Protein AF-A0A946AL89-F1 (afdb_monomer)

Solvent-accessible surface area (backbone atoms only — not comparable to full-atom values): 7860 Å² total; per-residue (Å²): 130,88,85,46,68,54,68,75,64,47,44,60,54,53,54,50,51,61,71,67,62,48,71,48,64,78,71,41,53,54,50,53,72,75,25,54,81,60,44,74,67,47,18,53,52,45,52,53,51,52,51,51,52,53,51,54,54,50,52,51,51,52,52,49,27,62,75,71,70,36,88,48,72,70,59,38,44,39,68,75,51,44,93,54,31,66,59,52,52,54,52,49,52,55,50,50,55,49,50,55,50,50,50,27,51,52,38,6,51,53,39,23,75,75,68,74,43,63,41,66,58,27,22,49,50,50,51,50,50,51,51,49,45,69,76,68,64,70,87,133

Foldseek 3Di:
DPPDPCVVPPVVVVVVVVVPDAPCVVVCVCLVVQQPPPHDVSSVVSVVVVVVVVVVVSVVLVVQCVVVVPPDPLSSLCVVVPPCSVVVVVVVVVVVVVRLVVCLQVQLVVCCVPPVDHSCVRSVVVVVVVVVCVVPVDDD

pLDDT: mean 88.37, std 8.91, range [49.56, 96.75]

Radius of gyration: 19.09 Å; Cα contacts (8 Å, |Δi|>4): 70; chains: 1; bounding box: 44×37×50 Å

Sequence (140 aa):
MKNNWFQRYLLPGLIFQSAIIAGAYGSGQELAQFFLGHGPLGGLLGMLVTMIVFSVVLMAAYEFARRFQLFDYRSFCKKLLGPFWPLYEILFILIMILVISIIGAAAGDILRDTFALPTIVGTASVMFLIALLVFFGTPA

Secondary structure (DSSP, 8-state):
----HIIIIIHHHHHHHHHH--HHHHTTHHHHHHTGGGHHHHHHHHHHHHHHHHHHHHHHHHHHHHHHT--SHHHHHHHHHGGGHHHHHHHHHHHHHHHHHHHHHHHHHHHHHHH---HHHHHHHHHHHHHHHHHHS---

Structure (mmCIF, N/CA/C/O backbone):
data_AF-A0A946AL89-F1
#
_entry.id   AF-A0A946AL89-F1
#
loop_
_atom_site.group_PDB
_atom_site.id
_atom_site.type_symbol
_atom_site.label_atom_id
_atom_site.label_alt_id
_atom_site.label_comp_id
_atom_site.label_asym_id
_atom_site.label_entity_id
_atom_site.label_seq_id
_atom_site.pdbx_PDB_ins_code
_atom_site.Cartn_x
_atom_site.Cartn_y
_atom_site.Cartn_z
_atom_site.occupancy
_atom_site.B_iso_or_equiv
_atom_site.auth_seq_id
_atom_site.auth_comp_id
_atom_site.auth_asym_id
_atom_site.auth_atom_id
_atom_site.pdbx_PDB_model_num
ATOM 1 N N . MET A 1 1 ? -6.188 -24.709 20.668 1.00 49.56 1 MET A N 1
ATOM 2 C CA . MET A 1 1 ? -5.445 -24.221 19.482 1.00 49.56 1 MET A CA 1
ATOM 3 C C . MET A 1 1 ? -4.019 -23.927 19.928 1.00 49.56 1 MET A C 1
ATOM 5 O O . MET A 1 1 ? -3.859 -23.180 20.886 1.00 49.56 1 MET A O 1
ATOM 9 N N . LYS A 1 2 ? -3.006 -24.608 19.371 1.00 53.06 2 LYS A N 1
ATOM 10 C CA . LYS A 1 2 ? -1.605 -24.497 19.826 1.00 53.06 2 LYS A CA 1
ATOM 11 C C . LYS A 1 2 ? -1.118 -23.057 19.638 1.00 53.06 2 LYS A C 1
ATOM 13 O O . LYS A 1 2 ? -0.903 -22.624 18.514 1.00 53.06 2 LYS A O 1
ATOM 18 N N . ASN A 1 3 ? -0.975 -22.341 20.749 1.00 65.56 3 ASN A N 1
ATOM 19 C CA . ASN A 1 3 ? -0.501 -20.964 20.822 1.00 65.56 3 ASN A CA 1
ATOM 20 C C . ASN A 1 3 ? 1.010 -20.931 20.545 1.00 65.56 3 ASN A C 1
ATOM 22 O O . ASN A 1 3 ? 1.826 -20.829 21.461 1.00 65.56 3 ASN A O 1
ATOM 26 N N . ASN A 1 4 ? 1.391 -21.118 19.282 1.00 83.38 4 ASN A N 1
ATOM 27 C CA . ASN A 1 4 ? 2.788 -21.092 18.882 1.00 83.38 4 ASN A CA 1
ATOM 28 C C . ASN A 1 4 ? 3.260 -19.637 18.866 1.00 83.38 4 ASN A C 1
ATOM 30 O O . ASN A 1 4 ? 2.662 -18.802 18.192 1.00 83.38 4 ASN A O 1
ATOM 34 N N . TRP A 1 5 ? 4.361 -19.348 19.566 1.00 91.00 5 TRP A N 1
ATOM 35 C CA . TRP A 1 5 ? 5.060 -18.053 19.562 1.00 91.00 5 TRP A CA 1
ATOM 36 C C . TRP A 1 5 ? 5.144 -17.430 18.155 1.00 91.00 5 TRP A C 1
ATOM 38 O O . TRP A 1 5 ? 4.883 -16.242 17.976 1.00 91.00 5 TRP A O 1
ATOM 48 N N . PHE A 1 6 ? 5.373 -18.274 17.145 1.00 89.56 6 PHE A N 1
ATOM 49 C CA . PHE A 1 6 ? 5.347 -17.915 15.730 1.00 89.56 6 PHE A CA 1
ATOM 50 C C . PHE A 1 6 ? 4.047 -17.226 15.283 1.00 89.56 6 PHE A C 1
ATOM 52 O O . PHE A 1 6 ? 4.101 -16.150 14.696 1.00 89.56 6 PHE A O 1
ATOM 59 N N . GLN A 1 7 ? 2.880 -17.807 15.580 1.00 87.56 7 GLN A N 1
ATOM 60 C CA . GLN A 1 7 ? 1.578 -17.267 15.167 1.00 87.56 7 GLN A CA 1
ATOM 61 C C . GLN A 1 7 ? 1.263 -15.933 15.845 1.00 87.56 7 GLN A C 1
ATOM 63 O O . GLN A 1 7 ? 0.574 -15.098 15.269 1.00 87.56 7 GLN A O 1
ATOM 68 N N . ARG A 1 8 ? 1.766 -15.730 17.067 1.00 85.69 8 ARG A N 1
ATOM 69 C CA . ARG A 1 8 ? 1.487 -14.527 17.854 1.00 85.69 8 ARG A CA 1
ATOM 70 C C . ARG A 1 8 ? 2.399 -13.354 17.503 1.00 85.69 8 ARG A C 1
ATOM 72 O O . ARG A 1 8 ? 1.930 -12.222 17.513 1.00 85.69 8 ARG A O 1
ATOM 79 N N . TYR A 1 9 ? 3.678 -13.615 17.235 1.00 86.75 9 TYR A N 1
ATOM 80 C CA . TYR A 1 9 ? 4.682 -12.557 17.088 1.00 86.75 9 TYR A CA 1
ATOM 81 C C . TYR A 1 9 ? 5.213 -12.402 15.664 1.00 86.75 9 TYR A C 1
ATOM 83 O O . TYR A 1 9 ? 5.397 -11.276 15.214 1.00 86.75 9 TYR A O 1
ATOM 91 N N . LEU A 1 10 ? 5.448 -13.501 14.945 1.00 89.00 10 LEU A N 1
ATOM 92 C CA . LEU A 1 10 ? 6.108 -13.450 13.638 1.00 89.00 10 LEU A CA 1
ATOM 93 C C . LEU A 1 10 ? 5.097 -13.374 12.489 1.00 89.00 10 LEU A C 1
ATOM 95 O O . LEU A 1 10 ? 5.222 -12.551 11.586 1.00 89.00 10 LEU A O 1
ATOM 99 N N . LEU A 1 11 ? 4.070 -14.222 12.549 1.00 90.50 11 LEU A N 1
ATOM 100 C CA . LEU A 1 11 ? 3.087 -14.383 11.483 1.00 90.50 11 LEU A CA 1
ATOM 101 C C . LEU A 1 11 ? 2.358 -13.074 11.118 1.00 90.50 11 LEU A C 1
ATOM 103 O O . LEU A 1 11 ? 2.272 -12.793 9.924 1.00 90.50 11 LEU A O 1
ATOM 107 N N . PRO A 1 12 ? 1.895 -12.230 12.066 1.00 88.94 12 PRO A N 1
ATOM 108 C CA . PRO A 1 12 ? 1.211 -10.986 11.706 1.00 88.94 12 PRO A CA 1
ATOM 109 C C . PRO A 1 12 ? 2.119 -10.005 10.957 1.00 88.94 12 PRO A C 1
ATOM 111 O O . PRO A 1 12 ? 1.660 -9.306 10.056 1.00 88.94 12 PRO A O 1
ATOM 114 N N . GLY A 1 13 ? 3.408 -9.965 11.312 1.00 89.38 13 GLY A N 1
ATOM 115 C CA . GLY A 1 13 ? 4.402 -9.135 10.632 1.00 89.38 13 GLY A CA 1
ATOM 116 C C . GLY A 1 13 ? 4.684 -9.626 9.214 1.00 89.38 13 GLY A C 1
ATOM 117 O O . GLY A 1 13 ? 4.701 -8.824 8.287 1.00 89.38 13 GLY A O 1
ATOM 118 N N . LEU A 1 14 ? 4.823 -10.942 9.027 1.00 90.12 14 LEU A N 1
ATOM 119 C CA . LEU A 1 14 ? 5.035 -11.542 7.705 1.00 90.12 14 LEU A CA 1
ATOM 120 C C . LEU A 1 14 ? 3.833 -11.345 6.775 1.00 90.12 14 LEU A C 1
ATOM 122 O O . LEU A 1 14 ? 4.013 -11.009 5.607 1.00 90.12 14 LEU A O 1
ATOM 126 N N . ILE A 1 15 ? 2.610 -11.503 7.293 1.00 89.25 15 ILE A N 1
ATOM 127 C CA . ILE A 1 15 ? 1.386 -11.248 6.520 1.00 89.25 15 ILE A CA 1
ATOM 128 C C . ILE A 1 15 ? 1.344 -9.780 6.089 1.00 89.25 15 ILE A C 1
ATOM 130 O O . ILE A 1 15 ? 1.141 -9.489 4.912 1.00 89.25 15 ILE A O 1
ATOM 134 N N . PHE A 1 16 ? 1.605 -8.854 7.011 1.00 88.44 16 PHE A N 1
ATOM 135 C CA . PHE A 1 16 ? 1.628 -7.427 6.700 1.00 88.44 16 PHE A CA 1
ATOM 136 C C . PHE A 1 16 ? 2.694 -7.067 5.660 1.00 88.44 16 PHE A C 1
ATOM 138 O O . PHE A 1 16 ? 2.403 -6.364 4.695 1.00 88.44 16 PHE A O 1
ATOM 145 N N . GLN A 1 17 ? 3.907 -7.599 5.814 1.00 88.25 17 GLN A N 1
ATOM 146 C CA . GLN A 1 17 ? 4.984 -7.421 4.846 1.00 88.25 17 GLN A CA 1
ATOM 147 C C . GLN A 1 17 ? 4.559 -7.916 3.456 1.00 88.25 17 GLN A C 1
ATOM 149 O O . GLN A 1 17 ? 4.758 -7.209 2.472 1.00 88.25 17 GLN A O 1
ATOM 154 N N . SER A 1 18 ? 3.942 -9.099 3.368 1.00 85.19 18 SER A N 1
ATOM 155 C CA . SER A 1 18 ? 3.477 -9.646 2.087 1.00 85.19 18 SER A CA 1
ATOM 156 C C . SER A 1 18 ? 2.400 -8.786 1.419 1.00 85.19 18 SER A C 1
ATOM 158 O O . SER A 1 18 ? 2.339 -8.740 0.197 1.00 85.19 18 SER A O 1
ATOM 160 N N . ALA A 1 19 ? 1.587 -8.077 2.208 1.00 83.19 19 ALA A N 1
ATOM 161 C CA . ALA A 1 19 ? 0.537 -7.202 1.698 1.00 83.19 19 ALA A CA 1
ATOM 162 C C . ALA A 1 19 ? 1.066 -5.845 1.202 1.00 83.19 19 ALA A C 1
ATOM 164 O O . ALA A 1 19 ? 0.464 -5.251 0.313 1.00 83.19 19 ALA A O 1
ATOM 165 N N . ILE A 1 20 ? 2.170 -5.344 1.771 1.00 81.38 20 ILE A N 1
ATOM 166 C CA . ILE A 1 20 ? 2.775 -4.064 1.363 1.00 81.38 20 ILE A CA 1
ATOM 167 C C . ILE A 1 20 ? 3.649 -4.214 0.120 1.00 81.38 20 ILE A C 1
ATOM 169 O O . ILE A 1 20 ? 3.707 -3.302 -0.704 1.00 81.38 20 ILE A O 1
ATOM 173 N N . ILE A 1 21 ? 4.344 -5.342 -0.021 1.00 77.88 21 ILE A N 1
ATOM 174 C CA . ILE A 1 21 ? 5.283 -5.546 -1.124 1.00 77.88 21 ILE A CA 1
ATOM 175 C C . ILE A 1 21 ? 4.503 -5.809 -2.420 1.00 77.88 21 ILE A C 1
ATOM 177 O O . ILE A 1 21 ? 4.072 -6.926 -2.694 1.00 77.88 21 ILE A O 1
ATOM 181 N N . ALA A 1 22 ? 4.345 -4.760 -3.228 1.00 69.94 22 ALA A N 1
ATOM 182 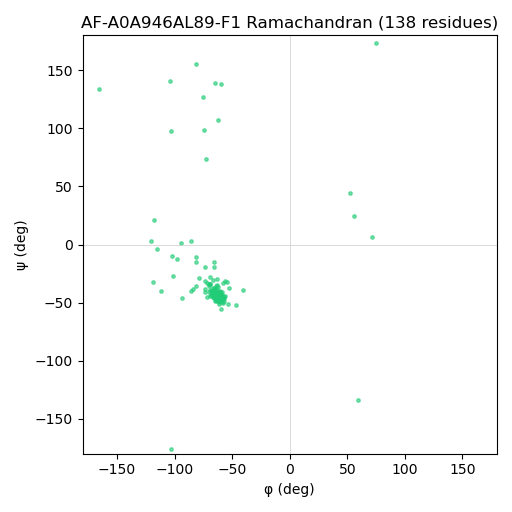C CA . ALA A 1 22 ? 3.766 -4.810 -4.571 1.00 69.94 22 ALA A CA 1
ATOM 183 C C . ALA A 1 22 ? 4.849 -4.737 -5.671 1.00 69.94 22 ALA A C 1
ATOM 185 O O . ALA A 1 22 ? 6.048 -4.697 -5.396 1.00 69.94 22 ALA A O 1
ATOM 186 N N . GLY A 1 23 ? 4.439 -4.694 -6.945 1.00 64.12 23 GLY A N 1
ATOM 187 C CA . GLY A 1 23 ? 5.362 -4.709 -8.093 1.00 64.12 23 GLY A CA 1
ATOM 188 C C . GLY A 1 23 ? 6.421 -3.595 -8.088 1.00 64.12 23 GLY A C 1
ATOM 189 O O . GLY A 1 23 ? 7.549 -3.822 -8.525 1.00 64.12 23 GLY A O 1
ATOM 190 N N . ALA A 1 24 ? 6.105 -2.423 -7.531 1.00 64.69 24 ALA A N 1
ATOM 191 C CA . ALA A 1 24 ? 7.027 -1.289 -7.480 1.00 64.69 24 ALA A CA 1
ATOM 192 C C . ALA A 1 24 ? 8.178 -1.463 -6.460 1.00 64.69 24 ALA A C 1
ATOM 194 O O . ALA A 1 24 ? 9.240 -0.854 -6.626 1.00 64.69 24 ALA A O 1
ATOM 195 N N . TYR A 1 25 ? 8.031 -2.363 -5.476 1.00 75.56 25 TYR A N 1
ATOM 196 C CA . TYR A 1 25 ? 9.150 -2.823 -4.643 1.00 75.56 25 TYR A CA 1
ATOM 197 C C . TYR A 1 25 ? 10.130 -3.684 -5.448 1.00 75.56 25 TYR A C 1
ATOM 199 O O . TYR A 1 25 ? 11.341 -3.558 -5.277 1.00 75.56 25 TYR A O 1
ATOM 207 N N . GLY A 1 26 ? 9.621 -4.541 -6.341 1.00 70.56 26 GLY A N 1
ATOM 208 C CA . GLY A 1 26 ? 10.441 -5.438 -7.161 1.00 70.56 26 GLY A CA 1
ATOM 209 C C . GLY A 1 26 ? 11.265 -4.711 -8.227 1.00 70.56 26 GLY A C 1
ATOM 210 O O . GLY A 1 26 ? 12.391 -5.111 -8.503 1.00 70.56 26 GLY A O 1
ATOM 211 N N . SER A 1 27 ? 10.737 -3.620 -8.790 1.00 75.56 27 SER A N 1
ATOM 212 C CA . SER A 1 27 ? 11.450 -2.784 -9.767 1.00 75.56 2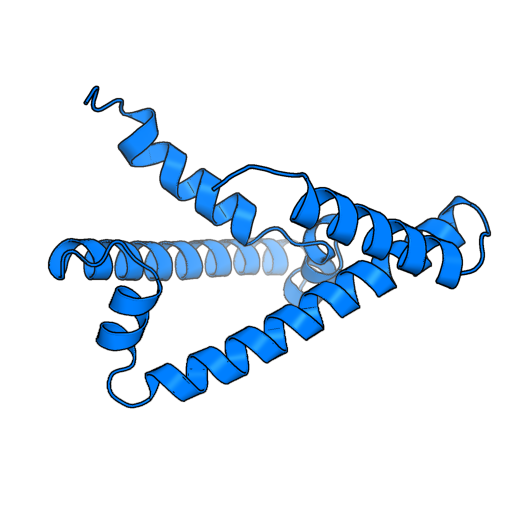7 SER A CA 1
ATOM 213 C C . SER A 1 27 ? 12.420 -1.777 -9.134 1.00 75.56 27 SER A C 1
ATOM 215 O O . SER A 1 27 ? 13.190 -1.137 -9.847 1.00 75.56 27 SER A O 1
ATOM 217 N N . GLY A 1 28 ? 12.375 -1.596 -7.807 1.00 78.62 28 GLY A N 1
ATOM 218 C CA . GLY A 1 28 ? 13.164 -0.592 -7.088 1.00 78.62 28 GLY A CA 1
ATOM 219 C C . GLY A 1 28 ? 12.716 0.858 -7.319 1.00 78.62 28 GLY A C 1
ATOM 220 O O . GLY A 1 28 ? 13.376 1.779 -6.834 1.00 78.62 28 GLY A O 1
ATOM 221 N N . GLN A 1 29 ? 11.601 1.083 -8.024 1.00 80.75 29 GLN A N 1
ATOM 222 C CA . GLN A 1 29 ? 11.113 2.429 -8.345 1.00 80.75 29 GLN A CA 1
ATOM 223 C C . GLN A 1 29 ? 10.681 3.206 -7.099 1.00 80.75 29 GLN A C 1
ATOM 225 O O . GLN A 1 29 ? 11.010 4.384 -6.980 1.00 80.75 29 GLN A O 1
ATOM 230 N N . GLU A 1 30 ? 10.035 2.551 -6.129 1.00 82.62 30 GLU A N 1
ATOM 231 C CA . GLU A 1 30 ? 9.699 3.199 -4.853 1.00 82.62 30 GLU A CA 1
ATOM 232 C C . GLU A 1 30 ? 10.957 3.613 -4.083 1.00 82.62 30 GLU A C 1
ATOM 234 O O . GLU A 1 30 ? 11.020 4.705 -3.516 1.00 82.62 30 GLU A O 1
ATOM 239 N N . LEU A 1 31 ? 11.997 2.772 -4.110 1.00 85.19 31 LEU A N 1
ATOM 240 C CA . LEU A 1 31 ? 13.267 3.074 -3.457 1.00 85.19 31 LEU A CA 1
ATOM 241 C C . LEU A 1 31 ? 13.908 4.327 -4.064 1.00 85.19 31 LEU A C 1
ATOM 243 O O . LEU A 1 31 ? 14.298 5.251 -3.345 1.00 85.19 31 LEU A O 1
ATOM 247 N N . ALA A 1 32 ? 13.977 4.359 -5.396 1.00 87.38 32 ALA A N 1
ATOM 248 C CA . ALA A 1 32 ? 14.540 5.466 -6.153 1.00 87.38 32 ALA A CA 1
ATOM 249 C C . ALA A 1 32 ? 13.771 6.772 -5.924 1.00 87.38 32 ALA A C 1
ATOM 251 O O . ALA A 1 32 ? 14.390 7.814 -5.715 1.00 87.38 32 ALA A O 1
ATOM 252 N N . GLN A 1 33 ? 12.439 6.706 -5.910 1.00 87.62 33 GLN A N 1
ATOM 253 C CA . GLN A 1 33 ? 11.582 7.878 -5.788 1.00 87.62 33 GLN A CA 1
ATOM 254 C C . GLN A 1 33 ? 11.565 8.462 -4.371 1.00 87.62 33 GLN A C 1
ATOM 256 O O . GLN A 1 33 ? 11.598 9.683 -4.221 1.00 87.62 33 GLN A O 1
ATOM 261 N N . PHE A 1 34 ? 11.519 7.622 -3.334 1.00 87.38 34 PHE A N 1
ATOM 262 C CA . PHE A 1 34 ? 11.297 8.093 -1.963 1.00 87.38 34 PHE A CA 1
ATOM 263 C C . PHE A 1 34 ? 12.566 8.176 -1.111 1.00 87.38 34 PHE A C 1
ATOM 265 O O . PHE A 1 34 ? 12.622 9.005 -0.204 1.00 87.38 34 PHE A O 1
ATOM 272 N N . PHE A 1 35 ? 13.594 7.367 -1.388 1.00 90.31 35 PHE A N 1
ATOM 273 C CA . PHE A 1 35 ? 14.742 7.234 -0.481 1.00 90.31 35 PHE A CA 1
ATOM 274 C C . PHE A 1 35 ? 16.081 7.652 -1.098 1.00 90.31 35 PHE A C 1
ATOM 276 O O . PHE A 1 35 ? 16.931 8.183 -0.387 1.00 90.31 35 PHE A O 1
ATOM 283 N 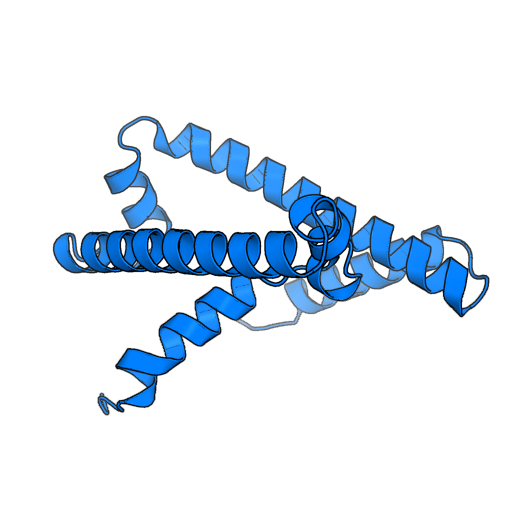N . LEU A 1 36 ? 16.296 7.475 -2.405 1.00 89.19 36 LEU A N 1
ATOM 284 C CA . LEU A 1 36 ? 17.617 7.732 -3.006 1.00 89.19 36 LEU A CA 1
ATOM 285 C C . LEU A 1 36 ? 17.903 9.212 -3.322 1.00 89.19 36 LEU A C 1
ATOM 287 O O . LEU A 1 36 ? 19.064 9.577 -3.500 1.00 89.19 36 LEU A O 1
ATOM 291 N N . GLY A 1 37 ? 16.887 10.082 -3.329 1.00 89.19 37 GLY A N 1
ATOM 292 C CA . GLY A 1 37 ? 17.034 11.500 -3.695 1.00 89.19 37 GLY A CA 1
ATOM 293 C C . GLY A 1 37 ? 17.890 12.359 -2.748 1.00 89.19 37 GLY A C 1
ATOM 294 O O . GLY A 1 37 ? 18.306 13.446 -3.130 1.00 89.19 37 GLY A O 1
ATOM 295 N N . HIS A 1 38 ? 18.183 11.881 -1.533 1.00 87.62 38 HIS A N 1
ATOM 296 C CA . HIS A 1 38 ? 18.870 12.650 -0.479 1.00 87.62 38 HIS A CA 1
ATOM 297 C C . HIS A 1 38 ? 20.225 12.041 -0.063 1.00 87.62 38 HIS A C 1
ATOM 299 O O . HIS A 1 38 ? 20.729 12.297 1.032 1.00 87.62 38 HIS A O 1
ATOM 305 N N . GLY A 1 39 ? 20.821 11.214 -0.929 1.00 90.56 39 GLY A N 1
ATOM 306 C CA . GLY A 1 39 ? 22.070 10.498 -0.660 1.00 90.56 39 GLY A CA 1
ATOM 307 C C . GLY A 1 39 ? 21.908 9.300 0.295 1.00 90.56 39 GLY A C 1
ATOM 308 O O . GLY A 1 39 ? 20.833 9.091 0.860 1.00 90.56 39 GLY A O 1
ATOM 309 N N . PRO A 1 40 ? 22.968 8.492 0.505 1.00 90.94 40 PRO A N 1
ATOM 310 C CA . PRO A 1 40 ? 22.855 7.207 1.206 1.00 90.94 40 PRO A CA 1
ATOM 311 C C . PRO A 1 40 ? 22.370 7.322 2.658 1.00 90.94 40 PRO A C 1
ATOM 313 O O . PRO A 1 40 ? 21.499 6.568 3.082 1.00 90.94 40 PRO A O 1
ATOM 316 N N . LEU A 1 41 ? 22.897 8.292 3.415 1.00 93.69 41 LEU A N 1
ATOM 317 C CA . LEU A 1 41 ? 22.480 8.525 4.803 1.00 93.69 41 LEU A CA 1
ATOM 318 C C . LEU A 1 41 ? 21.037 9.037 4.888 1.00 93.69 41 LEU A C 1
ATOM 320 O O . LEU A 1 41 ? 20.279 8.565 5.732 1.00 93.69 41 LEU A O 1
ATOM 324 N N . GLY A 1 42 ? 20.645 9.959 4.001 1.00 93.19 42 GLY A N 1
ATOM 325 C CA . GLY A 1 42 ? 19.271 10.460 3.928 1.00 93.19 42 GLY A CA 1
ATOM 326 C C . GLY A 1 42 ? 18.276 9.346 3.604 1.00 93.19 42 GLY A C 1
ATOM 327 O O . GLY A 1 42 ? 17.236 9.245 4.252 1.00 93.19 42 GLY A O 1
ATOM 328 N N . GLY A 1 43 ? 18.637 8.451 2.680 1.00 93.06 43 GLY A N 1
ATOM 329 C CA . GLY A 1 43 ? 17.838 7.275 2.350 1.00 93.06 43 GLY A CA 1
ATOM 330 C C . GLY A 1 43 ? 17.669 6.316 3.526 1.00 93.06 43 GLY A C 1
ATOM 331 O O . GLY A 1 43 ? 16.543 5.933 3.832 1.00 93.06 43 GLY A O 1
ATOM 332 N N . LEU A 1 44 ? 18.752 5.979 4.235 1.00 94.19 44 LEU A N 1
ATOM 333 C CA . LEU A 1 44 ? 18.688 5.103 5.413 1.00 94.19 44 LEU A CA 1
ATOM 334 C C . LEU A 1 44 ? 17.844 5.702 6.545 1.00 94.19 44 LEU A C 1
ATOM 336 O O . LEU A 1 44 ? 17.034 4.997 7.147 1.00 94.19 44 LEU A O 1
ATOM 340 N N . LEU A 1 45 ? 17.995 7.002 6.820 1.00 95.38 45 LEU A N 1
ATOM 341 C CA . LEU A 1 45 ? 17.169 7.693 7.812 1.00 95.38 45 LEU A CA 1
ATOM 342 C C . LEU A 1 45 ? 15.697 7.724 7.391 1.00 95.38 45 LEU A C 1
ATOM 344 O O . LEU A 1 45 ? 14.827 7.462 8.220 1.00 95.38 45 LEU A O 1
ATOM 348 N N . GLY A 1 46 ? 15.413 7.971 6.109 1.00 94.00 46 GLY A N 1
ATOM 349 C CA . GLY A 1 46 ? 14.063 7.888 5.558 1.00 94.00 46 GLY A CA 1
ATOM 350 C C . GLY A 1 46 ? 13.445 6.507 5.775 1.00 94.00 46 GLY A C 1
ATOM 351 O O . GLY A 1 46 ? 12.341 6.410 6.304 1.00 94.00 46 GLY A O 1
ATOM 352 N N . MET A 1 47 ? 14.174 5.433 5.454 1.00 92.75 47 MET A N 1
ATOM 353 C CA . MET A 1 47 ? 13.705 4.055 5.654 1.00 92.75 47 MET A CA 1
ATOM 354 C C . MET A 1 47 ? 13.427 3.752 7.129 1.00 92.75 47 MET A C 1
ATOM 356 O O . MET A 1 47 ? 12.421 3.117 7.448 1.00 92.75 47 MET A O 1
ATOM 360 N N . LEU A 1 48 ? 14.280 4.234 8.038 1.00 95.31 48 LEU A N 1
ATOM 361 C CA . LEU A 1 48 ? 14.088 4.087 9.480 1.00 95.31 48 LEU A CA 1
ATOM 362 C C . LEU A 1 48 ? 12.813 4.799 9.950 1.00 95.31 48 LEU A C 1
ATOM 364 O O . LEU A 1 48 ? 12.032 4.222 10.707 1.00 95.31 48 LEU A O 1
ATOM 368 N N . VAL A 1 49 ? 12.564 6.023 9.477 1.00 95.81 49 VAL A N 1
ATOM 369 C CA . VAL A 1 49 ? 11.332 6.764 9.789 1.00 95.81 49 VAL A CA 1
ATOM 370 C C . VAL A 1 49 ? 10.109 6.015 9.261 1.00 95.81 49 VAL A C 1
ATOM 372 O O . VAL A 1 49 ? 9.163 5.791 10.015 1.00 95.81 49 VAL A O 1
ATOM 375 N N . THR A 1 50 ? 10.141 5.559 8.008 1.00 93.50 50 THR A N 1
ATOM 376 C CA . THR A 1 50 ? 9.063 4.766 7.405 1.00 93.50 50 THR A CA 1
ATOM 377 C C . THR A 1 50 ? 8.777 3.499 8.214 1.00 93.50 50 T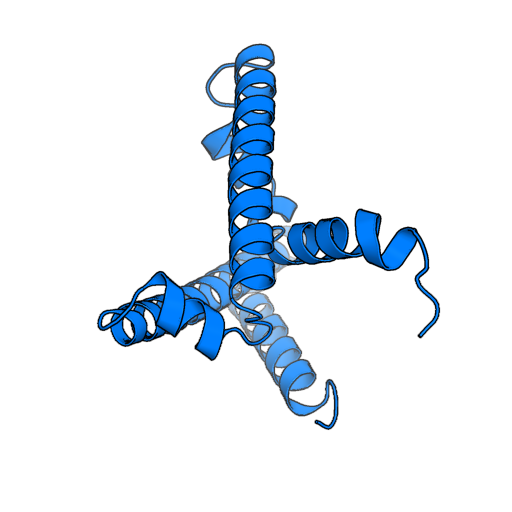HR A C 1
ATOM 379 O O . THR A 1 50 ? 7.619 3.223 8.527 1.00 93.50 50 THR A O 1
ATOM 382 N N . MET A 1 51 ? 9.814 2.768 8.638 1.00 93.00 51 MET A N 1
ATOM 383 C CA . MET A 1 51 ? 9.687 1.580 9.490 1.00 93.00 51 MET A CA 1
ATOM 384 C C . MET A 1 51 ? 8.985 1.891 10.819 1.00 93.00 51 MET A C 1
ATOM 386 O O . MET A 1 51 ? 8.087 1.150 11.228 1.00 93.00 51 MET A O 1
ATOM 390 N N . ILE A 1 52 ? 9.366 2.979 11.498 1.00 96.75 52 ILE A N 1
ATOM 391 C CA . ILE A 1 52 ? 8.751 3.384 12.771 1.00 96.75 52 ILE A CA 1
ATOM 392 C C . ILE A 1 52 ? 7.278 3.737 12.563 1.00 96.75 52 ILE A C 1
ATOM 394 O O . ILE A 1 52 ? 6.426 3.245 13.304 1.00 96.75 52 ILE A O 1
ATOM 398 N N . VAL A 1 53 ? 6.966 4.542 11.544 1.00 96.12 53 VAL A N 1
ATOM 399 C CA . VAL A 1 53 ? 5.588 4.952 11.241 1.00 96.12 53 VAL A CA 1
ATOM 400 C C . VAL A 1 53 ? 4.714 3.731 10.966 1.00 96.12 53 VAL A C 1
ATOM 402 O O . VAL A 1 53 ? 3.670 3.582 11.601 1.00 96.12 53 VAL A O 1
ATOM 405 N N . PHE A 1 54 ? 5.158 2.812 10.104 1.00 93.31 54 PHE A N 1
ATOM 406 C CA . PHE A 1 54 ? 4.418 1.579 9.834 1.00 93.31 54 PHE A CA 1
ATOM 407 C C . PHE A 1 54 ? 4.230 0.727 11.089 1.00 93.31 54 PHE A C 1
ATOM 409 O O . PHE A 1 54 ? 3.130 0.232 11.326 1.00 93.31 54 PHE A O 1
ATOM 416 N N . SER A 1 55 ? 5.263 0.595 11.923 1.00 92.94 55 SER A N 1
ATOM 417 C CA . SER A 1 55 ? 5.189 -0.184 13.164 1.00 92.94 55 SER A CA 1
ATOM 418 C C . SER A 1 55 ? 4.161 0.390 14.141 1.00 92.94 55 SER A C 1
ATOM 420 O O . SER A 1 55 ? 3.356 -0.355 14.701 1.00 92.94 55 SER A O 1
ATOM 422 N N . VAL A 1 56 ? 4.143 1.714 14.321 1.00 96.19 56 VAL A N 1
ATOM 423 C CA . VAL A 1 56 ? 3.192 2.399 15.211 1.00 96.19 56 VAL A CA 1
ATOM 424 C C . VAL A 1 56 ? 1.766 2.284 14.680 1.00 96.19 56 VAL A C 1
ATOM 426 O O . VAL A 1 56 ? 0.859 1.951 15.445 1.00 96.19 56 VAL A O 1
ATOM 429 N N . VAL A 1 57 ? 1.561 2.510 13.380 1.00 95.06 57 VAL A N 1
ATOM 430 C CA . VAL A 1 57 ? 0.240 2.392 12.744 1.00 95.06 57 VAL A CA 1
ATOM 431 C C . VAL A 1 57 ? -0.284 0.961 12.852 1.00 95.06 57 VAL A C 1
ATOM 433 O O . VAL A 1 57 ? -1.437 0.763 13.235 1.00 95.06 57 VAL A O 1
ATOM 436 N N . LEU A 1 58 ? 0.557 -0.042 12.589 1.00 92.75 58 LEU A N 1
ATOM 437 C CA . LEU A 1 58 ? 0.172 -1.449 12.674 1.00 92.75 58 LEU A CA 1
ATOM 438 C C . LEU A 1 58 ? -0.150 -1.867 14.113 1.00 92.75 58 LEU A C 1
ATOM 440 O O . LEU A 1 58 ? -1.162 -2.522 14.357 1.00 92.75 58 LEU A O 1
ATOM 444 N N . MET A 1 59 ? 0.666 -1.442 15.081 1.00 93.81 59 MET A N 1
ATOM 445 C CA . MET A 1 59 ? 0.401 -1.656 16.505 1.00 93.81 59 MET A CA 1
ATOM 446 C C . MET A 1 59 ? -0.946 -1.046 16.912 1.00 93.81 59 MET A C 1
ATOM 448 O O . MET A 1 59 ? -1.742 -1.710 17.576 1.00 93.81 59 MET A O 1
ATOM 452 N N . ALA A 1 60 ? -1.224 0.192 16.494 1.00 95.75 60 ALA A N 1
ATOM 453 C CA . ALA A 1 60 ? -2.486 0.865 16.780 1.00 95.75 60 ALA A CA 1
ATOM 454 C C . ALA A 1 60 ? -3.679 0.146 16.131 1.00 95.75 60 ALA A C 1
ATOM 456 O O . ALA A 1 60 ? -4.700 -0.054 16.790 1.00 95.75 60 ALA A O 1
ATOM 457 N N . ALA A 1 61 ? -3.545 -0.300 14.878 1.00 93.81 61 ALA A N 1
ATOM 458 C CA . ALA A 1 61 ? -4.580 -1.050 14.172 1.00 93.81 61 ALA A CA 1
ATOM 459 C C . ALA A 1 61 ? -4.880 -2.395 14.854 1.00 93.81 61 ALA A C 1
ATOM 461 O O . ALA A 1 61 ? -6.045 -2.721 15.086 1.00 93.81 61 ALA A O 1
ATOM 462 N N . TYR A 1 62 ? -3.853 -3.154 15.248 1.00 91.62 62 TYR A N 1
ATOM 463 C CA . TYR A 1 62 ? -4.044 -4.420 15.957 1.00 91.62 62 TYR A CA 1
ATOM 464 C C . TYR A 1 62 ? -4.619 -4.234 17.361 1.00 91.62 62 TYR A C 1
ATOM 466 O O . TYR A 1 62 ? -5.500 -4.996 17.762 1.00 91.62 62 TYR A O 1
ATOM 474 N N . GLU A 1 63 ? -4.186 -3.216 18.106 1.00 94.69 63 GLU A N 1
ATOM 475 C CA . GLU A 1 63 ? -4.762 -2.918 19.419 1.00 94.69 63 GLU A CA 1
ATOM 476 C C . GLU A 1 63 ? -6.226 -2.471 19.298 1.00 94.69 63 GLU A C 1
ATOM 478 O O . GLU A 1 63 ? -7.062 -2.883 20.103 1.00 94.69 63 GLU A O 1
ATOM 483 N N . PHE A 1 64 ? -6.570 -1.705 18.259 1.00 95.50 64 PHE A N 1
ATOM 484 C CA . PHE A 1 64 ? -7.952 -1.345 17.948 1.00 95.50 64 PHE A CA 1
ATOM 485 C C . PHE A 1 64 ? -8.799 -2.587 17.640 1.00 95.50 64 PHE A C 1
ATOM 487 O O . PHE A 1 64 ? -9.832 -2.801 18.279 1.00 95.50 64 PHE A O 1
ATOM 494 N N . ALA A 1 65 ? -8.335 -3.451 16.732 1.00 94.56 65 ALA A N 1
ATOM 495 C CA . ALA A 1 65 ? -9.003 -4.709 16.401 1.00 94.56 65 ALA A CA 1
ATOM 496 C C . ALA A 1 65 ? -9.209 -5.586 17.647 1.00 94.56 65 ALA A C 1
ATOM 498 O O . ALA A 1 65 ? -10.307 -6.091 17.882 1.00 94.56 65 ALA A O 1
ATOM 499 N N . ARG A 1 66 ? -8.188 -5.701 18.506 1.00 93.38 66 ARG A N 1
ATOM 500 C CA . ARG A 1 66 ? -8.246 -6.475 19.751 1.00 93.38 66 ARG A CA 1
ATOM 501 C C . ARG A 1 66 ? -9.231 -5.885 20.756 1.00 93.38 66 ARG A C 1
ATOM 503 O O . ARG A 1 66 ? -10.003 -6.638 21.344 1.00 93.38 66 ARG A O 1
ATOM 510 N N . ARG A 1 67 ? -9.229 -4.569 20.989 1.00 96.56 67 ARG A N 1
ATOM 511 C CA . ARG A 1 67 ? -10.126 -3.945 21.980 1.00 96.56 67 ARG A CA 1
ATOM 512 C C . ARG A 1 67 ? -11.592 -4.037 21.592 1.00 96.56 67 ARG A C 1
ATOM 514 O O . ARG A 1 67 ? -12.427 -4.245 22.465 1.00 96.56 67 ARG A O 1
ATOM 521 N N . PHE A 1 68 ? -11.894 -3.902 20.306 1.00 94.25 68 PHE A N 1
ATOM 522 C CA . PHE A 1 68 ? -13.265 -3.970 19.806 1.00 94.25 68 PHE A CA 1
ATOM 523 C C . PHE A 1 68 ? -13.671 -5.366 19.315 1.00 94.25 68 PHE A C 1
ATOM 525 O O . PHE A 1 68 ? -14.806 -5.528 18.879 1.00 94.25 68 PHE A O 1
ATOM 532 N N . GLN A 1 69 ? -12.772 -6.357 19.405 1.00 93.25 69 GLN A N 1
ATOM 533 C CA . GLN A 1 69 ? -12.977 -7.728 18.918 1.00 93.25 69 GLN A CA 1
ATOM 534 C C . GLN A 1 69 ? -13.427 -7.757 17.443 1.00 93.25 69 GLN A C 1
ATOM 536 O O . GLN A 1 69 ? -14.367 -8.455 17.069 1.00 93.25 69 GLN A O 1
ATOM 541 N N . LEU A 1 70 ? -12.767 -6.951 16.604 1.00 93.50 70 LEU A N 1
ATOM 542 C CA . LEU A 1 70 ? -13.069 -6.789 15.180 1.00 93.50 70 LEU A CA 1
ATOM 543 C C . LEU A 1 70 ? -12.045 -7.560 14.353 1.00 93.50 70 LEU A C 1
ATOM 545 O O . LEU A 1 70 ? -10.950 -7.060 14.104 1.00 93.50 70 LEU A O 1
ATOM 549 N N . PHE A 1 71 ? -12.406 -8.770 13.936 1.00 88.56 71 PHE A N 1
ATOM 550 C CA . PHE A 1 71 ? -11.513 -9.653 13.177 1.00 88.56 71 PHE A CA 1
ATOM 551 C C . PHE A 1 71 ? -11.811 -9.682 11.673 1.00 88.56 71 PHE A C 1
ATOM 553 O O . PHE A 1 71 ? -10.989 -10.163 10.900 1.00 88.56 71 PHE A O 1
ATOM 560 N N . ASP A 1 72 ? -12.934 -9.091 11.256 1.00 91.56 72 ASP A N 1
ATOM 561 C CA . ASP A 1 72 ? -13.317 -8.967 9.851 1.00 91.56 72 ASP A CA 1
ATOM 562 C C . ASP A 1 72 ? -13.082 -7.543 9.337 1.00 91.56 72 ASP A C 1
ATOM 564 O O . ASP A 1 72 ? -13.427 -6.566 10.012 1.00 91.56 72 ASP A O 1
ATOM 568 N N . TYR A 1 73 ? -12.594 -7.426 8.096 1.00 89.19 73 TYR A N 1
ATOM 569 C CA . TYR A 1 73 ? -12.352 -6.151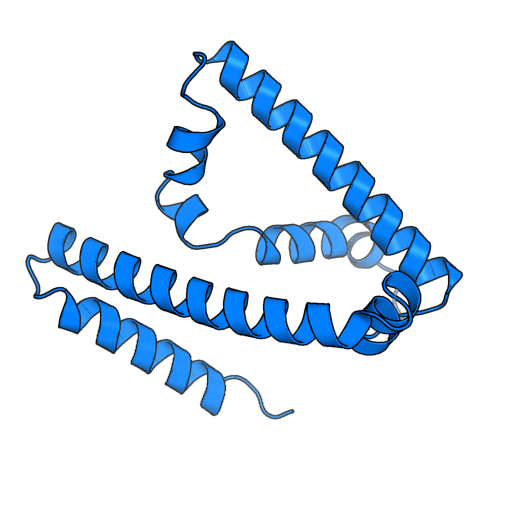 7.401 1.00 89.19 73 TYR A CA 1
ATOM 570 C C . TYR A 1 73 ? -13.537 -5.183 7.516 1.00 89.19 73 TYR A C 1
ATOM 572 O O . TYR A 1 73 ? -13.394 -4.044 7.962 1.00 89.19 73 TYR A O 1
ATOM 580 N N . ARG A 1 74 ? -14.744 -5.653 7.180 1.00 89.56 74 ARG A N 1
ATOM 581 C CA . ARG A 1 74 ? -15.935 -4.798 7.131 1.00 89.56 74 ARG A CA 1
ATOM 582 C C . ARG A 1 74 ? -16.306 -4.252 8.509 1.00 89.56 74 ARG A C 1
ATOM 584 O O . ARG A 1 74 ? -16.676 -3.086 8.632 1.00 89.56 74 ARG A O 1
ATOM 591 N N . SER A 1 75 ? -16.218 -5.086 9.542 1.00 93.06 75 SER A N 1
ATOM 592 C CA . SER A 1 75 ? -16.517 -4.705 10.926 1.00 93.06 75 SER A CA 1
ATOM 593 C C . SER A 1 75 ? -15.473 -3.721 11.459 1.00 93.06 75 SER A C 1
ATOM 595 O O . SER A 1 75 ? -15.833 -2.725 12.090 1.00 93.06 75 SER A O 1
ATOM 597 N N . PHE A 1 76 ? -14.198 -3.945 11.128 1.00 93.81 76 PHE A N 1
ATOM 598 C CA . PHE A 1 76 ? -13.093 -3.039 11.431 1.00 93.81 76 PHE A CA 1
ATOM 599 C C . PHE A 1 76 ? -13.304 -1.654 10.802 1.00 93.81 76 PHE A C 1
ATOM 601 O O . PHE A 1 76 ? -13.365 -0.655 11.522 1.00 93.81 76 PHE A O 1
ATOM 608 N N . CYS A 1 77 ? -13.512 -1.587 9.483 1.00 92.56 77 CYS A N 1
ATOM 609 C CA . CYS A 1 77 ? -13.699 -0.332 8.751 1.00 92.56 77 CYS A CA 1
ATOM 610 C C . CYS A 1 77 ? -14.945 0.432 9.206 1.00 92.56 77 CYS A C 1
ATOM 612 O O . CYS A 1 77 ? -14.879 1.643 9.406 1.00 92.56 77 CYS A O 1
ATOM 614 N N . LYS A 1 78 ? -16.067 -0.261 9.445 1.00 93.19 78 LYS A N 1
ATOM 615 C CA . LYS A 1 78 ? -17.286 0.366 9.980 1.00 93.19 78 LYS A CA 1
ATOM 616 C C . LYS A 1 78 ? -17.054 1.023 11.336 1.00 93.19 78 LYS A C 1
ATOM 618 O O . LYS A 1 78 ? -17.557 2.118 11.570 1.00 93.19 78 LYS A O 1
ATOM 623 N N . LYS A 1 79 ? -16.313 0.371 12.238 1.00 94.38 79 LYS A N 1
ATOM 624 C CA . LYS A 1 79 ? -16.039 0.939 13.563 1.00 94.38 79 LYS A CA 1
ATOM 625 C C . LYS A 1 79 ? -15.032 2.085 13.498 1.00 94.38 79 LYS A C 1
ATOM 627 O O . LYS A 1 79 ? -15.201 3.055 14.228 1.00 94.38 79 LYS A O 1
ATOM 632 N N . LEU A 1 80 ? -14.011 1.969 12.650 1.00 93.88 80 LEU A N 1
ATOM 633 C CA . LEU A 1 80 ? -12.943 2.961 12.527 1.00 93.88 80 LEU A CA 1
ATOM 634 C C . LEU A 1 80 ? -13.418 4.248 11.838 1.00 93.88 80 LEU A C 1
ATOM 636 O O . LEU A 1 80 ? -13.113 5.341 12.302 1.00 93.88 80 LEU A O 1
ATOM 640 N N . LEU A 1 81 ? -14.166 4.116 10.741 1.00 93.19 81 LEU A N 1
ATOM 641 C CA . LEU A 1 81 ? -14.576 5.233 9.879 1.00 93.19 81 LEU A CA 1
ATOM 642 C C . LEU A 1 81 ? -15.993 5.742 10.180 1.00 93.19 81 LEU A C 1
ATOM 644 O O . LEU A 1 81 ? -16.402 6.795 9.686 1.00 93.19 81 LEU A O 1
ATOM 648 N N . GLY A 1 82 ? -16.764 4.987 10.966 1.00 92.62 82 GLY A N 1
ATOM 649 C CA . GLY A 1 82 ? -18.141 5.322 11.304 1.00 92.62 82 GLY A CA 1
ATOM 650 C C . GLY A 1 82 ? -19.024 5.439 10.052 1.00 92.62 82 GLY A C 1
ATOM 651 O O . GLY A 1 82 ? -18.961 4.573 9.177 1.00 92.62 82 GLY A O 1
ATOM 652 N N . PRO A 1 83 ? -19.861 6.486 9.928 1.00 92.06 83 PRO A N 1
ATOM 653 C CA . PRO A 1 83 ? -20.806 6.618 8.816 1.00 92.06 83 PRO A CA 1
ATOM 654 C C . PRO A 1 83 ? -20.130 6.795 7.447 1.00 92.06 83 PRO A C 1
ATOM 656 O O . PRO A 1 83 ? -20.755 6.517 6.429 1.00 92.06 83 PRO A O 1
ATOM 659 N N . PHE A 1 84 ? -18.855 7.197 7.405 1.00 92.00 84 PHE A N 1
ATOM 660 C CA . PHE A 1 84 ? -18.104 7.413 6.164 1.00 92.00 84 PHE A CA 1
ATOM 661 C C . PHE A 1 84 ? -17.441 6.145 5.608 1.00 92.00 84 PHE A C 1
ATOM 663 O O . PHE A 1 84 ? -16.765 6.205 4.583 1.00 92.00 84 PHE A O 1
ATOM 670 N N . TRP A 1 85 ? -17.650 4.980 6.230 1.00 92.19 85 TRP A N 1
ATOM 671 C CA . TRP A 1 85 ? -17.088 3.715 5.746 1.00 92.19 85 TRP A CA 1
ATOM 672 C C . TRP A 1 85 ? -17.409 3.372 4.270 1.00 92.19 85 TRP A C 1
ATOM 674 O O . TRP A 1 85 ? -16.528 2.802 3.626 1.00 92.19 85 TRP A O 1
ATOM 684 N N . PRO A 1 86 ? -18.570 3.737 3.668 1.00 93.25 86 PRO A N 1
ATOM 685 C CA . PRO A 1 86 ? -18.826 3.428 2.258 1.00 93.25 86 PRO A CA 1
ATOM 686 C C . PRO A 1 86 ? -17.939 4.234 1.302 1.00 93.25 86 PRO A C 1
ATOM 688 O O . PRO A 1 86 ? -17.632 3.766 0.212 1.00 93.25 86 PRO A O 1
ATOM 691 N N . LEU A 1 87 ? -17.497 5.433 1.699 1.00 94.19 87 LEU A N 1
ATOM 692 C CA . LEU A 1 87 ? -16.572 6.228 0.888 1.00 94.19 87 LEU A CA 1
ATOM 693 C C . LEU A 1 87 ? -15.220 5.521 0.761 1.00 94.19 87 LEU A C 1
ATOM 695 O O . LEU A 1 87 ? -14.621 5.504 -0.312 1.00 94.19 87 LEU A O 1
ATOM 699 N N . TYR A 1 88 ? -14.766 4.901 1.850 1.00 91.06 88 TYR A N 1
ATOM 700 C CA . TYR A 1 88 ? -13.543 4.113 1.842 1.00 91.06 88 TYR A CA 1
ATOM 701 C C . TYR A 1 88 ? -13.652 2.882 0.941 1.00 91.06 88 TYR A C 1
ATOM 703 O O . TYR A 1 88 ? -12.709 2.615 0.212 1.00 91.06 88 TYR A O 1
ATOM 711 N N . GLU A 1 89 ? -14.795 2.191 0.913 1.00 93.38 89 GLU A N 1
ATOM 712 C CA . GLU A 1 89 ? -15.039 1.084 -0.031 1.00 93.38 89 GLU A CA 1
ATOM 713 C C . GLU A 1 89 ? -14.911 1.534 -1.495 1.00 93.38 89 GLU A C 1
ATOM 715 O O . GLU A 1 89 ? -14.255 0.872 -2.295 1.00 93.38 89 GLU A O 1
ATOM 720 N N . ILE A 1 90 ? -15.467 2.699 -1.850 1.00 95.38 90 ILE A N 1
ATOM 721 C CA . ILE A 1 90 ? -15.340 3.248 -3.211 1.00 95.38 90 ILE A CA 1
ATOM 722 C C . ILE A 1 90 ? -13.868 3.511 -3.545 1.00 95.38 90 ILE A C 1
ATOM 724 O O . ILE A 1 90 ? -13.381 3.076 -4.588 1.00 95.38 90 ILE A O 1
ATOM 728 N N . LEU A 1 91 ? -13.143 4.191 -2.654 1.00 94.06 91 LEU A N 1
ATOM 729 C CA . LEU A 1 91 ? -11.714 4.460 -2.837 1.00 94.06 91 LEU A CA 1
ATOM 730 C C . LEU A 1 91 ? -10.891 3.167 -2.900 1.00 94.06 91 LEU A C 1
ATOM 732 O O . LEU A 1 91 ? -9.945 3.080 -3.679 1.00 94.06 91 LEU A O 1
ATOM 736 N N . PHE A 1 92 ? -11.269 2.159 -2.117 1.00 90.94 92 PHE A N 1
ATOM 737 C CA . PHE A 1 92 ? -10.624 0.855 -2.092 1.00 90.94 92 PHE A CA 1
ATOM 738 C C . PHE A 1 92 ? -10.812 0.102 -3.419 1.00 90.94 92 PHE A C 1
ATOM 740 O O . PHE A 1 92 ? -9.856 -0.432 -3.974 1.00 90.94 92 PHE A O 1
ATOM 747 N N . ILE A 1 93 ? -12.006 0.131 -4.009 1.00 94.31 93 ILE A N 1
ATOM 748 C CA . ILE A 1 93 ? -12.236 -0.454 -5.338 1.00 94.31 93 ILE A CA 1
ATOM 749 C C . ILE A 1 93 ? -11.421 0.287 -6.407 1.00 94.31 93 ILE A C 1
ATOM 751 O O . ILE A 1 93 ? -10.785 -0.344 -7.252 1.00 94.31 93 ILE A O 1
ATOM 755 N N . LEU A 1 94 ? -11.387 1.622 -6.357 1.00 95.69 94 LEU A N 1
ATOM 756 C CA . LEU A 1 94 ? -10.610 2.428 -7.302 1.00 95.69 94 LEU A CA 1
ATOM 757 C C . LEU A 1 94 ? -9.108 2.134 -7.206 1.00 95.69 94 LEU A C 1
ATOM 759 O O . LEU A 1 94 ? -8.455 1.968 -8.238 1.00 95.69 94 LEU A O 1
ATOM 763 N N . ILE A 1 95 ? -8.559 2.018 -5.991 1.00 91.06 95 ILE A N 1
ATOM 764 C CA . ILE A 1 95 ? -7.140 1.692 -5.816 1.00 91.06 95 ILE A CA 1
ATOM 765 C C . ILE A 1 95 ? -6.836 0.254 -6.247 1.00 91.06 95 ILE A C 1
ATOM 767 O O . ILE A 1 95 ? -5.787 0.022 -6.835 1.00 91.06 95 ILE A O 1
ATOM 771 N N . MET A 1 96 ? -7.754 -0.700 -6.055 1.00 89.88 96 MET A N 1
ATOM 772 C CA . MET A 1 96 ? -7.590 -2.061 -6.577 1.00 89.88 96 MET A CA 1
ATOM 773 C C . MET A 1 96 ? -7.490 -2.075 -8.108 1.00 89.88 96 MET A C 1
ATOM 775 O O . MET A 1 96 ? -6.584 -2.703 -8.653 1.00 89.88 96 MET A O 1
ATOM 779 N N . ILE A 1 97 ? -8.370 -1.349 -8.806 1.00 92.25 97 ILE A N 1
ATOM 780 C CA . ILE A 1 97 ? -8.322 -1.222 -10.274 1.00 92.25 97 ILE A CA 1
ATOM 781 C C . ILE A 1 97 ? -6.998 -0.587 -10.712 1.00 92.25 97 ILE A C 1
ATOM 783 O O . ILE A 1 97 ? -6.363 -1.061 -11.658 1.00 92.25 97 ILE A O 1
ATOM 787 N N . LEU A 1 98 ? -6.561 0.461 -10.010 1.00 90.31 98 LEU A N 1
ATOM 788 C CA . LEU A 1 98 ? -5.292 1.132 -10.274 1.00 90.31 98 LEU A CA 1
ATOM 789 C C . LEU A 1 98 ? -4.104 0.174 -10.104 1.00 90.31 98 LEU A C 1
ATOM 791 O O . LEU A 1 98 ? -3.261 0.094 -10.991 1.00 90.31 98 LEU A O 1
ATOM 795 N N . VAL A 1 99 ? -4.054 -0.587 -9.009 1.00 86.38 99 VAL A N 1
ATOM 796 C CA . VAL A 1 99 ? -2.972 -1.545 -8.729 1.00 86.38 99 VAL A CA 1
ATOM 797 C C . VAL A 1 99 ? -2.912 -2.636 -9.797 1.00 86.38 99 VAL A C 1
ATOM 799 O O . VAL A 1 99 ? -1.833 -2.908 -10.319 1.00 86.38 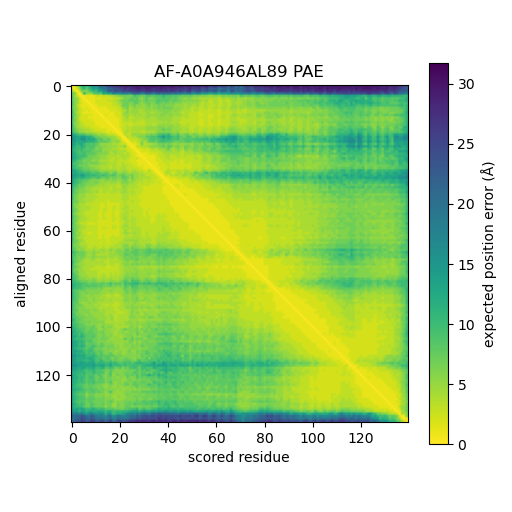99 VAL A O 1
ATOM 802 N N . ILE A 1 100 ? -4.053 -3.215 -10.185 1.00 87.38 100 ILE A N 1
ATOM 803 C CA . ILE A 1 100 ? -4.113 -4.219 -11.261 1.00 87.38 100 ILE A CA 1
ATOM 804 C C . ILE A 1 100 ? -3.605 -3.619 -12.580 1.00 87.38 100 ILE A C 1
ATOM 806 O O . ILE A 1 100 ? -2.834 -4.257 -13.298 1.00 87.38 100 ILE A O 1
ATOM 810 N N . SER A 1 101 ? -3.978 -2.369 -12.865 1.00 88.50 101 SER A N 1
ATOM 811 C CA . SER A 1 101 ? -3.540 -1.647 -14.064 1.00 88.50 101 SER A CA 1
ATOM 812 C C . SER A 1 101 ? -2.026 -1.399 -14.067 1.00 88.50 101 SER A C 1
ATOM 814 O O . SER A 1 101 ? -1.372 -1.640 -15.080 1.00 88.50 101 SER A O 1
ATOM 816 N N . ILE A 1 102 ? -1.450 -0.984 -12.932 1.00 86.12 102 ILE A N 1
ATOM 817 C CA . ILE A 1 102 ? -0.002 -0.766 -12.775 1.00 86.12 102 ILE A CA 1
ATOM 818 C C . ILE A 1 102 ? 0.766 -2.080 -12.942 1.00 86.12 102 ILE A C 1
ATOM 820 O O . ILE A 1 102 ? 1.763 -2.114 -13.659 1.00 86.12 102 ILE A O 1
ATOM 824 N N . ILE A 1 103 ? 0.297 -3.174 -12.332 1.00 85.81 103 ILE A N 1
ATOM 825 C CA . ILE A 1 103 ? 0.931 -4.496 -12.459 1.00 85.81 103 ILE A CA 1
ATOM 826 C C . ILE A 1 103 ? 0.914 -4.963 -13.920 1.00 85.81 103 ILE A C 1
ATOM 828 O O . ILE A 1 103 ? 1.928 -5.443 -14.426 1.00 85.81 103 ILE A O 1
ATOM 832 N N . GLY A 1 104 ? -0.212 -4.788 -14.619 1.00 88.56 104 GLY A N 1
ATOM 833 C CA . GLY A 1 104 ? -0.328 -5.121 -16.039 1.00 88.56 104 GLY A CA 1
ATOM 834 C C . GLY A 1 104 ? 0.614 -4.314 -16.931 1.00 88.56 104 GLY A C 1
ATOM 835 O O . GLY A 1 104 ? 1.234 -4.880 -17.833 1.00 88.56 104 GLY A O 1
ATOM 836 N N . ALA A 1 105 ? 0.739 -3.009 -16.679 1.00 87.94 105 ALA A N 1
ATOM 837 C CA . ALA A 1 105 ? 1.655 -2.138 -17.410 1.00 87.94 105 ALA A CA 1
ATOM 838 C C . ALA A 1 105 ? 3.120 -2.534 -17.162 1.00 87.94 105 ALA A C 1
ATOM 840 O O . ALA A 1 105 ? 3.853 -2.784 -18.116 1.00 87.94 105 ALA A O 1
ATOM 841 N N . ALA A 1 106 ? 3.506 -2.716 -15.895 1.00 85.31 106 ALA A N 1
ATOM 842 C CA . ALA A 1 106 ? 4.858 -3.122 -15.516 1.00 85.31 106 ALA A CA 1
ATOM 843 C C . ALA A 1 106 ? 5.260 -4.467 -16.143 1.00 85.31 106 ALA A C 1
ATOM 845 O O . ALA A 1 106 ? 6.374 -4.613 -16.637 1.00 85.31 106 ALA A O 1
ATOM 846 N N . ALA A 1 107 ? 4.350 -5.444 -16.180 1.00 88.81 107 ALA A N 1
ATOM 847 C CA . ALA A 1 107 ? 4.595 -6.717 -16.853 1.00 88.81 107 ALA A CA 1
ATOM 848 C C . ALA A 1 107 ? 4.821 -6.558 -18.365 1.00 88.81 107 ALA A C 1
ATOM 850 O O . ALA A 1 107 ? 5.690 -7.220 -18.933 1.00 88.81 107 ALA A O 1
ATOM 851 N N . GLY A 1 108 ? 4.047 -5.682 -19.013 1.00 88.75 108 GLY A N 1
ATOM 852 C CA . GLY A 1 108 ? 4.214 -5.345 -20.426 1.00 88.75 108 GLY A CA 1
ATOM 853 C C . GLY A 1 108 ? 5.595 -4.765 -20.722 1.00 88.75 108 GLY A C 1
ATOM 854 O O . GLY A 1 108 ? 6.253 -5.215 -21.662 1.00 88.75 108 GLY A O 1
ATOM 855 N N . ASP A 1 109 ? 6.046 -3.823 -19.895 1.00 88.25 109 ASP A N 1
ATOM 856 C CA . ASP A 1 109 ? 7.350 -3.172 -20.039 1.00 88.25 109 ASP A CA 1
ATOM 857 C C . ASP A 1 109 ? 8.505 -4.153 -19.792 1.00 88.25 109 ASP A C 1
ATOM 859 O O . ASP A 1 109 ? 9.404 -4.261 -20.621 1.00 88.25 109 ASP A O 1
ATOM 863 N N . ILE A 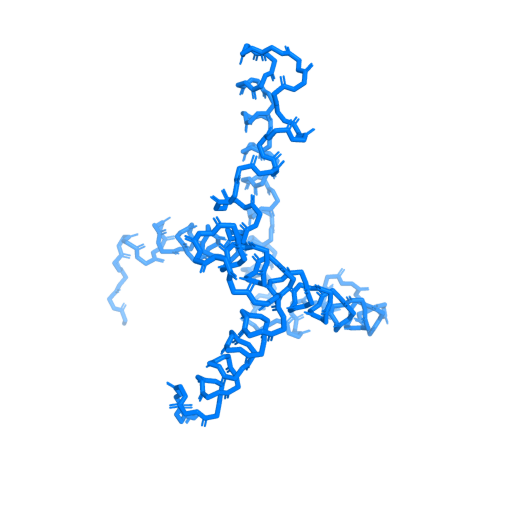1 110 ? 8.437 -4.969 -18.734 1.00 88.25 110 ILE A N 1
ATOM 864 C CA . ILE A 1 110 ? 9.476 -5.968 -18.425 1.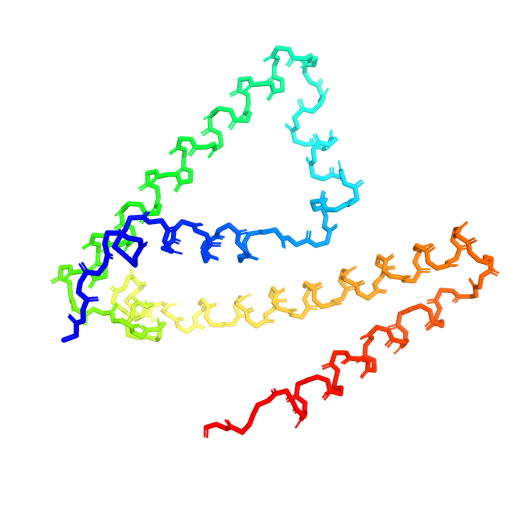00 88.25 110 ILE A CA 1
ATOM 865 C C . ILE A 1 110 ? 9.645 -6.973 -19.571 1.00 88.25 110 ILE A C 1
ATOM 867 O O . ILE A 1 110 ? 10.772 -7.298 -19.954 1.00 88.25 110 ILE A O 1
ATOM 871 N N . LEU A 1 111 ? 8.544 -7.483 -20.134 1.00 90.62 111 LEU A N 1
ATOM 872 C CA . LEU A 1 111 ? 8.606 -8.460 -21.228 1.00 90.62 111 LEU A CA 1
ATOM 873 C C . LEU A 1 111 ? 9.100 -7.833 -22.532 1.00 90.62 111 LEU A C 1
ATOM 875 O O . LEU A 1 111 ? 9.814 -8.492 -23.292 1.00 90.62 111 LEU A O 1
ATOM 879 N N . ARG A 1 112 ? 8.766 -6.564 -22.776 1.00 91.69 112 ARG A N 1
ATOM 880 C CA . ARG A 1 112 ? 9.326 -5.807 -23.892 1.00 91.69 112 ARG A CA 1
ATOM 881 C C . ARG A 1 112 ? 10.830 -5.621 -23.737 1.00 91.69 112 ARG A C 1
ATOM 883 O O . ARG A 1 112 ? 11.558 -5.906 -24.682 1.00 91.69 112 ARG A O 1
ATOM 890 N N . ASP A 1 113 ? 11.295 -5.204 -22.568 1.00 90.94 113 ASP A N 1
ATOM 891 C CA . ASP A 1 113 ? 12.711 -4.903 -22.341 1.00 90.94 113 ASP A CA 1
ATOM 892 C C . ASP A 1 113 ? 13.578 -6.169 -22.308 1.00 90.94 113 ASP A C 1
ATOM 894 O O . ASP A 1 113 ? 14.714 -6.159 -22.775 1.00 90.94 113 ASP A O 1
ATOM 898 N N . THR A 1 114 ? 13.034 -7.283 -21.809 1.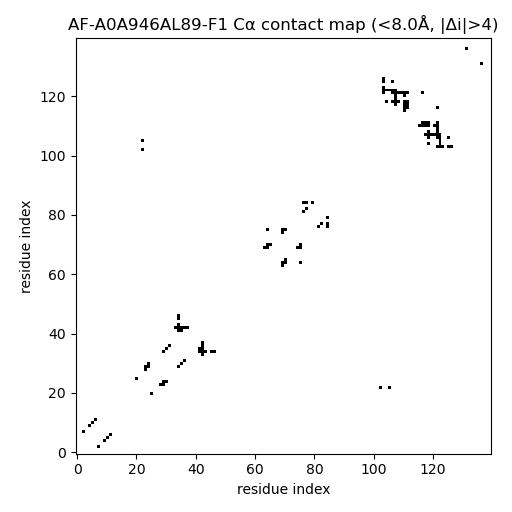00 92.56 114 THR A N 1
ATOM 899 C CA . THR A 1 114 ? 13.780 -8.546 -21.669 1.00 92.56 114 THR A CA 1
ATOM 900 C C . THR A 1 114 ? 13.763 -9.385 -22.947 1.00 92.56 114 THR A C 1
ATOM 902 O O . THR A 1 114 ? 14.769 -9.999 -23.297 1.00 92.56 114 THR A O 1
ATOM 905 N N . PHE A 1 115 ? 12.623 -9.439 -23.646 1.00 92.25 115 PHE A N 1
ATOM 906 C CA . PHE A 1 115 ? 12.402 -10.366 -24.765 1.00 92.25 115 PHE A CA 1
ATOM 907 C C . PHE A 1 115 ? 12.082 -9.672 -26.097 1.00 92.25 115 PHE A C 1
ATOM 909 O O . PHE A 1 115 ? 11.805 -10.360 -27.079 1.00 92.25 115 PHE A O 1
ATOM 916 N N . ALA A 1 116 ? 12.098 -8.335 -26.154 1.00 92.31 116 ALA A N 1
ATOM 917 C CA . ALA A 1 116 ? 11.708 -7.539 -27.325 1.00 92.31 116 ALA A CA 1
ATOM 918 C C . ALA A 1 116 ? 10.281 -7.834 -27.838 1.00 92.31 116 ALA A C 1
ATOM 920 O O . ALA A 1 116 ? 9.967 -7.609 -29.009 1.00 92.31 116 ALA A O 1
ATOM 921 N N . LEU A 1 117 ? 9.401 -8.334 -26.965 1.00 92.12 117 LEU A N 1
ATOM 922 C CA . LEU A 1 117 ? 8.008 -8.626 -27.298 1.00 92.12 117 LEU A CA 1
ATOM 923 C C . LEU A 1 117 ? 7.138 -7.356 -27.250 1.00 92.12 117 LEU A C 1
ATOM 925 O O . LEU A 1 117 ? 7.447 -6.413 -26.520 1.00 92.12 117 LEU A O 1
ATOM 929 N N . PRO A 1 118 ? 6.009 -7.312 -27.981 1.00 93.31 118 PRO A N 1
ATOM 930 C CA . PRO A 1 118 ? 5.037 -6.232 -27.835 1.00 93.31 118 PRO A CA 1
ATOM 931 C C . PRO A 1 118 ? 4.481 -6.163 -26.402 1.00 93.31 118 PRO A C 1
ATOM 933 O O . PRO A 1 118 ? 4.112 -7.193 -25.835 1.00 93.31 118 PRO A O 1
ATOM 936 N N . THR A 1 119 ? 4.333 -4.956 -25.844 1.00 90.69 119 THR A N 1
ATOM 937 C CA . THR A 1 119 ? 3.825 -4.721 -24.470 1.00 90.69 119 THR A CA 1
ATOM 938 C C . THR A 1 119 ? 2.495 -5.415 -24.200 1.00 90.69 119 THR A C 1
ATOM 940 O O . THR A 1 119 ? 2.292 -5.973 -23.124 1.00 90.69 119 THR A O 1
ATOM 943 N N . ILE A 1 120 ? 1.612 -5.452 -25.204 1.00 93.75 120 ILE A N 1
ATOM 944 C CA . ILE A 1 120 ? 0.305 -6.106 -25.100 1.00 93.75 120 ILE A CA 1
ATOM 945 C C . ILE A 1 120 ? 0.419 -7.590 -24.736 1.00 93.75 120 ILE A C 1
ATOM 947 O O . ILE A 1 120 ? -0.428 -8.096 -24.008 1.00 93.75 120 ILE A O 1
ATOM 951 N N . VAL A 1 121 ? 1.474 -8.281 -25.180 1.00 93.00 121 VAL A N 1
ATOM 952 C CA . VAL A 1 121 ? 1.700 -9.698 -24.864 1.00 93.00 121 VAL A CA 1
ATOM 953 C C . VAL A 1 121 ? 1.999 -9.857 -23.374 1.00 93.00 121 VAL A C 1
ATOM 955 O O . VAL A 1 121 ? 1.431 -10.734 -22.720 1.00 93.00 121 VAL A O 1
ATOM 958 N N . GLY A 1 122 ? 2.830 -8.979 -22.806 1.00 90.38 122 GLY A N 1
ATOM 959 C CA . GLY A 1 122 ? 3.157 -9.026 -21.383 1.00 90.38 122 GLY A CA 1
ATOM 960 C C . GLY A 1 122 ? 1.983 -8.643 -20.489 1.00 90.38 122 GLY A C 1
ATOM 961 O O . GLY A 1 122 ? 1.656 -9.369 -19.553 1.00 90.38 122 GLY A O 1
ATOM 962 N N . THR A 1 123 ? 1.263 -7.577 -20.832 1.00 92.56 123 THR A N 1
ATOM 963 C CA . THR A 1 123 ? 0.064 -7.175 -20.090 1.00 92.56 123 THR A CA 1
ATOM 964 C C . THR A 1 123 ? -1.036 -8.236 -20.169 1.00 92.56 123 THR A C 1
ATOM 966 O O . THR A 1 123 ? -1.577 -8.633 -19.138 1.00 92.56 123 THR A O 1
ATOM 969 N N . ALA A 1 124 ? -1.355 -8.743 -21.366 1.00 94.56 124 ALA A N 1
ATOM 970 C CA . ALA A 1 124 ? -2.419 -9.732 -21.547 1.00 94.56 124 ALA A CA 1
ATOM 971 C C . ALA A 1 124 ? -2.095 -11.067 -20.866 1.00 94.56 124 ALA A C 1
ATOM 973 O O . ALA A 1 124 ? -2.980 -11.663 -20.256 1.00 94.56 124 ALA A O 1
ATOM 974 N N . SER A 1 125 ? -0.839 -11.520 -20.926 1.00 93.38 125 SER A N 1
ATOM 975 C CA . SER A 1 125 ? -0.426 -12.765 -20.269 1.00 93.38 125 SER A CA 1
ATOM 976 C C . SER A 1 125 ? -0.573 -12.688 -18.749 1.00 93.38 125 SER A C 1
ATOM 978 O O . SER A 1 125 ? -1.167 -13.588 -18.158 1.00 93.38 125 SER A O 1
ATOM 980 N N . VAL A 1 126 ? -0.130 -11.600 -18.110 1.00 91.69 126 VAL A N 1
ATOM 981 C CA . VAL A 1 126 ? -0.295 -11.426 -16.657 1.00 91.69 126 VAL A CA 1
ATOM 982 C C . VAL A 1 126 ? -1.763 -11.268 -16.268 1.00 91.69 126 VAL A C 1
ATOM 984 O O . VAL A 1 126 ? -2.195 -11.902 -15.308 1.00 91.69 126 VAL A O 1
ATOM 987 N N . MET A 1 127 ? -2.560 -10.509 -17.026 1.00 91.94 127 MET A N 1
ATOM 988 C CA . MET A 1 127 ? -4.004 -10.400 -16.770 1.00 91.94 127 MET A CA 1
ATOM 989 C C . MET A 1 127 ? -4.709 -11.756 -16.880 1.00 91.94 127 MET A C 1
ATOM 991 O O . MET A 1 127 ? -5.537 -12.094 -16.034 1.00 91.94 127 MET A O 1
ATOM 995 N N . PHE A 1 128 ? -4.349 -12.559 -17.881 1.00 94.06 128 PHE A N 1
ATOM 996 C CA . PHE A 1 128 ? -4.884 -13.905 -18.052 1.00 94.06 128 PHE A CA 1
ATOM 997 C C . PHE A 1 128 ? -4.496 -14.828 -16.890 1.00 94.06 128 PHE A C 1
ATOM 999 O O . PHE A 1 128 ? -5.353 -15.532 -16.361 1.00 94.06 128 PHE A O 1
ATOM 1006 N N . LEU A 1 129 ? -3.236 -14.797 -16.447 1.00 92.19 129 LEU A N 1
ATOM 1007 C CA . LEU A 1 129 ? -2.770 -15.594 -15.309 1.00 92.19 129 LEU A CA 1
ATOM 1008 C C . LEU A 1 129 ? -3.456 -15.192 -14.000 1.00 92.19 129 LEU A C 1
ATOM 1010 O O . LEU A 1 129 ? -3.847 -16.072 -13.236 1.00 92.19 129 LEU A O 1
ATOM 1014 N N . ILE A 1 130 ? -3.649 -13.892 -13.754 1.00 89.75 130 ILE A N 1
ATOM 1015 C CA . ILE A 1 130 ? -4.407 -13.404 -12.593 1.00 89.75 130 ILE A CA 1
ATOM 1016 C C . ILE A 1 130 ? -5.843 -13.923 -12.658 1.00 89.75 130 ILE A C 1
ATOM 1018 O O . ILE A 1 130 ? -6.322 -14.484 -11.678 1.00 89.75 130 ILE A O 1
ATOM 1022 N N . ALA A 1 131 ? -6.519 -13.791 -13.804 1.00 90.56 131 ALA A N 1
ATOM 1023 C CA . ALA A 1 131 ? -7.879 -14.296 -13.969 1.00 90.56 131 ALA A CA 1
ATOM 1024 C C . ALA A 1 131 ? -7.949 -15.807 -13.702 1.00 90.56 131 ALA A C 1
ATOM 1026 O O . ALA A 1 131 ? -8.790 -16.254 -12.927 1.00 90.56 131 ALA A O 1
ATOM 1027 N N . LEU A 1 132 ? -7.026 -16.585 -14.274 1.00 93.00 132 LEU A N 1
ATOM 1028 C CA . LEU A 1 132 ? -6.940 -18.028 -14.064 1.00 93.00 132 LEU A CA 1
ATOM 1029 C C . LEU A 1 132 ? -6.759 -18.356 -12.575 1.00 93.00 132 LEU A C 1
ATOM 1031 O O . LEU A 1 132 ? -7.526 -19.140 -12.024 1.00 93.00 132 LEU A O 1
ATOM 1035 N N . LEU A 1 133 ? -5.805 -17.725 -11.894 1.00 89.69 133 LEU A N 1
ATOM 1036 C CA . LEU A 1 133 ? -5.582 -17.949 -10.465 1.00 89.69 133 LEU A CA 1
ATOM 1037 C C . LEU A 1 133 ? -6.775 -17.521 -9.607 1.00 89.69 133 LEU A C 1
ATOM 1039 O O . LEU A 1 133 ? -7.067 -18.183 -8.622 1.00 89.69 133 LEU A O 1
ATOM 1043 N N . VAL A 1 134 ? -7.496 -16.461 -9.965 1.00 87.62 134 VAL A N 1
ATOM 1044 C CA . VAL A 1 134 ? -8.697 -16.044 -9.227 1.00 87.62 134 VAL A CA 1
ATOM 1045 C C . VAL A 1 134 ? -9.841 -17.041 -9.422 1.00 87.62 134 VAL A C 1
ATOM 1047 O O . VAL A 1 134 ? -10.521 -17.376 -8.457 1.00 87.62 134 VAL A O 1
ATOM 1050 N N . PHE A 1 135 ? -10.040 -17.559 -10.638 1.00 87.62 135 PHE A N 1
ATOM 1051 C CA . PHE A 1 135 ? -11.097 -18.537 -10.914 1.00 87.62 135 PHE A CA 1
ATOM 1052 C C . PHE A 1 135 ? -10.792 -19.937 -10.359 1.00 87.62 135 PHE A C 1
ATOM 1054 O O . PHE A 1 135 ? -11.722 -20.646 -9.981 1.00 87.62 135 PHE A O 1
ATOM 1061 N N . PHE A 1 136 ? -9.518 -20.337 -10.297 1.00 87.56 136 PHE A N 1
ATOM 1062 C CA . PHE A 1 136 ? -9.106 -21.703 -9.938 1.00 87.56 136 PHE A CA 1
ATOM 1063 C C . PHE A 1 136 ? -8.309 -21.815 -8.626 1.00 87.56 136 PHE A C 1
ATOM 1065 O O . PHE A 1 136 ? -7.964 -22.922 -8.219 1.00 87.56 136 PHE A O 1
ATOM 1072 N N . GLY A 1 137 ? -7.989 -20.700 -7.964 1.00 73.81 137 GLY A N 1
ATOM 1073 C CA . GLY A 1 137 ? -6.991 -20.640 -6.892 1.00 73.81 137 GLY A CA 1
ATOM 1074 C C . GLY A 1 137 ? -7.388 -21.325 -5.592 1.00 73.81 137 GLY A C 1
ATOM 1075 O O . GLY A 1 137 ? -6.521 -21.916 -4.950 1.00 73.81 137 GLY A O 1
ATOM 1076 N N . THR A 1 138 ? -8.659 -21.285 -5.175 1.00 65.19 138 THR A N 1
ATOM 1077 C CA . THR A 1 138 ? -9.149 -22.061 -4.017 1.00 65.19 138 THR A CA 1
ATOM 1078 C C . THR A 1 138 ? -10.687 -22.095 -3.985 1.00 65.19 138 THR A C 1
ATOM 1080 O O . THR A 1 138 ? -11.302 -21.041 -4.146 1.00 65.19 138 THR A O 1
ATOM 1083 N N . PRO A 1 139 ? -11.339 -23.253 -3.761 1.00 56.62 139 PRO A N 1
ATOM 1084 C CA . PRO A 1 139 ? -12.743 -23.273 -3.355 1.00 56.62 139 PRO A CA 1
ATOM 1085 C C . PRO A 1 139 ? -12.894 -22.620 -1.971 1.00 56.62 139 PRO A C 1
ATOM 1087 O O . PRO A 1 139 ? -12.041 -22.812 -1.105 1.00 56.62 139 PRO A O 1
ATOM 1090 N N . ALA A 1 140 ? -13.951 -21.819 -1.816 1.00 50.06 140 ALA A N 1
ATOM 1091 C CA . ALA A 1 140 ? -14.285 -21.094 -0.588 1.00 50.06 140 ALA A CA 1
ATOM 1092 C C . ALA A 1 140 ? -14.472 -22.010 0.633 1.00 50.06 140 ALA A C 1
ATOM 1094 O O . ALA A 1 140 ? -14.973 -23.145 0.452 1.00 50.06 140 ALA A O 1
#

Mean predicted aligned error: 6.41 Å